Protein AF-A0A8I2YVZ8-F1 (afdb_monomer_lite)

Structure (mmCIF, N/CA/C/O backbone):
data_AF-A0A8I2YVZ8-F1
#
_entry.id   AF-A0A8I2YVZ8-F1
#
loop_
_atom_site.group_PDB
_atom_site.id
_atom_site.type_symbol
_atom_site.label_atom_id
_atom_site.label_alt_id
_atom_site.label_comp_id
_atom_site.label_asym_id
_atom_site.label_entity_id
_atom_site.label_seq_id
_atom_site.pdbx_PDB_ins_code
_atom_site.Cartn_x
_atom_site.Cartn_y
_atom_site.Cartn_z
_atom_site.occupancy
_atom_site.B_iso_or_equiv
_atom_site.auth_seq_id
_atom_site.auth_comp_id
_atom_site.auth_asym_id
_atom_site.auth_atom_id
_atom_site.pdbx_PDB_model_num
ATOM 1 N N . MET A 1 1 ? 20.893 8.543 16.254 1.00 44.53 1 MET A N 1
ATOM 2 C CA . MET A 1 1 ? 19.676 8.451 15.421 1.00 44.53 1 MET A CA 1
ATOM 3 C C . MET A 1 1 ? 19.250 6.988 15.436 1.00 44.53 1 MET A C 1
ATOM 5 O O . MET A 1 1 ? 19.923 6.175 14.821 1.00 44.53 1 MET A O 1
ATOM 9 N N . ALA A 1 2 ? 18.290 6.622 16.291 1.00 48.59 2 ALA A N 1
ATOM 10 C CA . ALA A 1 2 ? 17.946 5.220 16.535 1.00 48.59 2 ALA A CA 1
ATOM 11 C C . ALA A 1 2 ? 17.304 4.601 15.282 1.00 48.59 2 ALA A C 1
ATOM 13 O O . ALA A 1 2 ? 16.302 5.113 14.787 1.00 48.59 2 ALA A O 1
ATOM 14 N N . LEU A 1 3 ? 17.900 3.528 14.760 1.00 59.69 3 LEU A N 1
ATOM 15 C CA . LEU A 1 3 ? 17.299 2.694 13.720 1.00 59.69 3 LEU A CA 1
ATOM 16 C C . LEU A 1 3 ? 16.091 1.992 14.350 1.00 59.69 3 LEU A C 1
ATOM 18 O O . LEU A 1 3 ? 16.262 1.217 15.288 1.00 59.69 3 LEU A O 1
ATOM 22 N N . ALA A 1 4 ? 14.878 2.301 13.889 1.00 64.88 4 ALA A N 1
ATOM 23 C CA . ALA A 1 4 ? 13.669 1.639 14.368 1.00 64.88 4 ALA A CA 1
A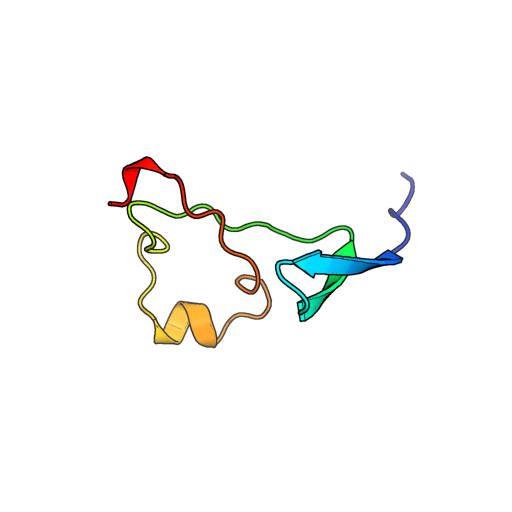TOM 24 C C . ALA A 1 4 ? 13.785 0.124 14.123 1.00 64.88 4 ALA A C 1
ATOM 26 O O . ALA A 1 4 ? 13.946 -0.317 12.983 1.00 64.88 4 ALA A O 1
ATOM 27 N N . THR A 1 5 ? 13.753 -0.665 15.198 1.00 76.56 5 THR A N 1
ATOM 28 C CA . THR A 1 5 ? 13.831 -2.129 15.150 1.00 76.56 5 THR A CA 1
ATOM 29 C C . THR A 1 5 ? 12.689 -2.677 14.303 1.00 76.56 5 THR A C 1
ATOM 31 O O . THR A 1 5 ? 11.527 -2.408 14.603 1.00 76.56 5 THR A O 1
ATOM 34 N N . ARG A 1 6 ? 13.003 -3.459 13.259 1.00 78.56 6 ARG A N 1
ATOM 35 C CA . ARG A 1 6 ? 11.970 -4.136 12.468 1.00 78.56 6 ARG A CA 1
ATOM 36 C C . ARG A 1 6 ? 11.249 -5.173 13.330 1.00 78.56 6 ARG A C 1
ATOM 38 O O . ARG A 1 6 ? 11.891 -6.106 13.809 1.00 78.56 6 ARG A O 1
ATOM 45 N N . GLN A 1 7 ? 9.940 -5.024 13.521 1.00 84.75 7 GLN A N 1
ATOM 46 C CA . GLN A 1 7 ? 9.107 -5.980 14.259 1.00 84.75 7 GLN A CA 1
ATOM 47 C C . GLN A 1 7 ? 8.036 -6.583 13.349 1.00 84.75 7 GLN A C 1
ATOM 49 O O . GLN A 1 7 ? 7.312 -5.852 12.675 1.00 84.75 7 GLN A O 1
ATOM 54 N N . ARG A 1 8 ? 7.909 -7.915 13.368 1.00 84.12 8 ARG A N 1
ATOM 55 C CA . ARG A 1 8 ? 6.806 -8.647 12.730 1.00 84.12 8 ARG A CA 1
ATOM 56 C C . ARG A 1 8 ? 5.553 -8.513 13.590 1.00 84.12 8 ARG A C 1
ATOM 58 O O . ARG A 1 8 ? 5.588 -8.881 14.761 1.00 84.12 8 ARG A O 1
ATOM 65 N N . GLN A 1 9 ? 4.456 -8.041 13.013 1.00 85.12 9 GLN A N 1
ATOM 66 C CA . GLN A 1 9 ? 3.146 -8.003 13.660 1.00 85.12 9 GLN A CA 1
ATOM 67 C C . GLN A 1 9 ? 2.193 -8.990 12.986 1.00 85.12 9 GLN A C 1
ATOM 69 O O . GLN A 1 9 ? 2.187 -9.107 11.761 1.00 85.12 9 GLN A O 1
ATOM 74 N N . GLN A 1 10 ? 1.392 -9.689 13.790 1.00 85.69 10 GLN A N 1
ATOM 75 C CA . GLN A 1 10 ? 0.283 -10.526 13.334 1.00 85.69 10 GLN A CA 1
ATOM 76 C C . GLN A 1 10 ? -1.021 -9.785 13.638 1.00 85.69 10 GLN A C 1
ATOM 78 O O . GLN A 1 10 ? -1.301 -9.465 14.790 1.00 85.69 10 GLN A O 1
ATOM 83 N N . LEU A 1 11 ? -1.779 -9.469 12.596 1.00 82.75 11 LEU A N 1
ATOM 84 C CA . LEU A 1 11 ? -3.037 -8.735 12.644 1.00 82.75 11 LEU A CA 1
ATOM 85 C C . LEU A 1 11 ? -4.170 -9.703 12.296 1.00 82.75 11 LEU A C 1
ATOM 87 O O . LEU A 1 11 ? -4.065 -10.436 11.315 1.00 82.75 11 LEU A O 1
ATOM 91 N N . GLU A 1 12 ? -5.256 -9.706 13.0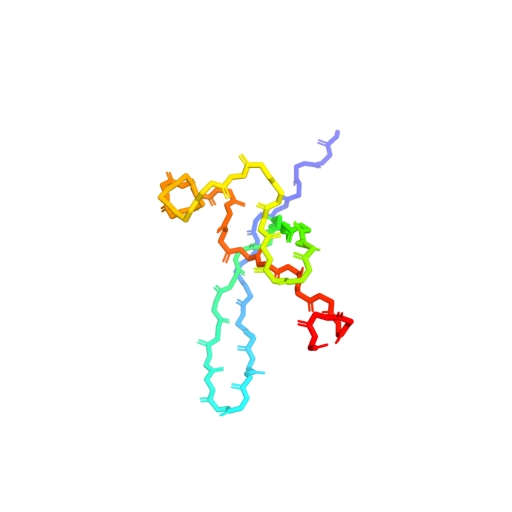63 1.00 87.25 12 GLU A N 1
ATOM 92 C CA . GLU A 1 12 ? -6.435 -10.528 12.772 1.00 87.25 12 GLU A CA 1
ATOM 93 C C . GLU A 1 12 ? -7.522 -9.690 12.094 1.00 87.25 12 GLU A C 1
ATOM 95 O O . GLU A 1 12 ? -7.955 -8.667 12.624 1.00 87.25 12 GLU A O 1
ATOM 100 N N . LEU A 1 13 ? -7.988 -10.132 10.923 1.00 81.25 13 LEU A N 1
ATOM 101 C CA . LEU A 1 13 ? -9.098 -9.512 10.199 1.00 81.25 13 LEU A CA 1
ATOM 102 C C . LEU A 1 13 ? -10.083 -10.592 9.741 1.00 81.25 13 LEU A C 1
ATOM 104 O O . LEU A 1 13 ? -9.771 -11.384 8.856 1.00 81.25 13 LEU A O 1
ATOM 108 N N . GLY A 1 14 ? -11.276 -10.637 10.341 1.00 79.56 14 GLY A N 1
ATOM 109 C CA . GLY A 1 14 ? -12.355 -11.538 9.907 1.00 79.56 14 GLY A CA 1
ATOM 110 C C . GLY A 1 14 ? -11.995 -13.032 9.924 1.00 79.56 14 GLY A C 1
ATOM 111 O O . GLY A 1 14 ? -12.487 -13.781 9.087 1.00 79.56 14 GLY A O 1
ATOM 112 N N . GLY A 1 15 ? -11.115 -13.460 10.837 1.00 87.88 15 GLY A N 1
ATOM 113 C CA . GLY A 1 15 ? -10.613 -14.839 10.919 1.00 87.88 15 GLY A CA 1
ATOM 114 C C . GLY A 1 15 ? -9.367 -15.127 10.070 1.00 87.88 15 GLY A C 1
ATOM 115 O O . GLY A 1 15 ? -8.874 -16.252 10.085 1.00 87.88 15 GLY A O 1
ATOM 116 N N . MET A 1 16 ? -8.835 -14.130 9.355 1.00 86.94 16 MET A N 1
ATOM 117 C CA . MET A 1 16 ? -7.579 -14.231 8.613 1.00 86.94 16 MET A CA 1
ATOM 118 C C . MET A 1 16 ? -6.436 -13.564 9.384 1.00 86.94 16 MET A C 1
ATOM 120 O O . MET A 1 16 ? -6.567 -12.430 9.844 1.00 86.94 16 MET A O 1
ATOM 124 N N . LEU A 1 17 ? -5.303 -14.263 9.494 1.00 90.44 17 LEU A N 1
ATOM 125 C CA . LEU A 1 17 ? -4.065 -13.732 10.064 1.00 90.44 17 LEU A CA 1
ATOM 126 C C . LEU A 1 17 ? -3.233 -13.057 8.967 1.00 90.44 17 LEU A C 1
ATOM 128 O O . LEU A 1 17 ? -2.774 -13.706 8.028 1.00 90.44 17 LEU A O 1
ATOM 132 N N . ILE A 1 18 ? -3.016 -11.755 9.108 1.00 87.75 18 ILE A N 1
ATOM 133 C CA . ILE A 1 18 ? -2.183 -10.926 8.237 1.00 87.75 18 ILE A CA 1
ATOM 134 C C . ILE A 1 18 ? -0.859 -10.672 8.955 1.00 87.75 18 ILE A C 1
ATOM 136 O O . ILE A 1 18 ? -0.846 -10.235 10.100 1.00 87.75 18 ILE A O 1
ATOM 140 N N . THR A 1 19 ? 0.269 -10.933 8.294 1.00 88.94 19 THR A N 1
AT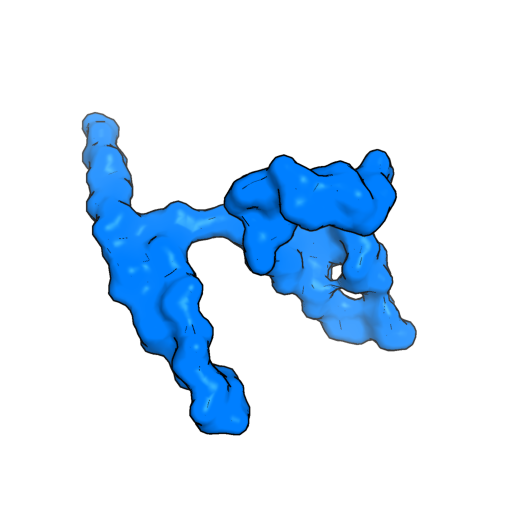OM 141 C CA . THR A 1 19 ? 1.596 -10.641 8.860 1.00 88.94 19 THR A CA 1
ATOM 142 C C . THR A 1 19 ? 2.185 -9.409 8.187 1.00 88.94 19 THR A C 1
ATOM 144 O O . THR A 1 19 ? 2.273 -9.367 6.963 1.00 88.94 19 THR A O 1
ATOM 147 N N . MET A 1 20 ? 2.607 -8.422 8.977 1.00 86.31 20 MET A N 1
ATOM 148 C CA . MET A 1 20 ? 3.203 -7.181 8.481 1.00 86.31 20 MET A CA 1
ATOM 149 C C . MET A 1 20 ? 4.471 -6.841 9.264 1.00 86.31 20 MET A C 1
ATOM 151 O O . MET A 1 20 ? 4.461 -6.785 10.492 1.00 86.31 20 MET A O 1
ATOM 155 N N . ASP A 1 21 ? 5.562 -6.576 8.549 1.00 88.06 21 ASP A N 1
ATOM 156 C CA . ASP A 1 21 ? 6.781 -6.038 9.151 1.00 88.06 21 ASP A CA 1
ATOM 157 C C . ASP A 1 21 ? 6.615 -4.536 9.373 1.00 88.06 21 ASP A C 1
ATOM 159 O O . ASP A 1 21 ? 6.246 -3.816 8.452 1.00 88.06 21 ASP A O 1
ATOM 163 N N . THR A 1 22 ? 6.905 -4.056 10.577 1.00 86.12 22 THR A N 1
ATOM 164 C CA . THR A 1 22 ? 6.908 -2.633 10.937 1.00 86.12 22 THR A CA 1
ATOM 165 C C . THR A 1 22 ? 8.344 -2.135 11.125 1.00 86.12 22 THR A C 1
ATOM 167 O O . THR A 1 22 ? 9.164 -2.897 11.633 1.00 86.12 22 THR A O 1
ATOM 170 N N . PRO A 1 23 ? 8.683 -0.887 10.751 1.00 87.38 23 PRO A N 1
ATOM 171 C CA . PRO A 1 23 ? 7.838 0.062 10.026 1.00 87.38 23 PRO A CA 1
ATOM 172 C C . PRO A 1 23 ? 7.587 -0.390 8.577 1.00 87.38 23 PRO A C 1
ATOM 174 O O . PRO A 1 23 ? 8.494 -0.897 7.920 1.00 87.38 23 PRO A O 1
ATOM 177 N N . ASN A 1 24 ? 6.363 -0.176 8.090 1.00 85.06 24 ASN A N 1
ATOM 178 C CA . ASN A 1 24 ? 5.981 -0.401 6.694 1.00 85.06 24 ASN A CA 1
ATOM 179 C C . ASN A 1 24 ? 5.367 0.858 6.081 1.00 85.06 24 ASN A C 1
ATOM 181 O O . ASN A 1 24 ? 4.998 1.788 6.799 1.00 85.06 24 ASN A O 1
ATOM 185 N N . ILE A 1 25 ? 5.238 0.864 4.756 1.00 86.75 25 ILE A N 1
ATOM 186 C CA . ILE A 1 25 ? 4.623 1.950 3.996 1.00 86.75 25 ILE A CA 1
ATOM 187 C C . ILE A 1 25 ? 3.189 1.561 3.639 1.00 86.75 25 ILE A C 1
ATOM 189 O O . ILE A 1 25 ? 2.948 0.488 3.092 1.00 86.75 25 ILE A O 1
ATOM 193 N N . LEU A 1 26 ? 2.248 2.465 3.918 1.00 88.75 26 LEU A N 1
ATOM 194 C CA . LEU A 1 26 ? 0.886 2.413 3.391 1.00 88.75 26 LEU A CA 1
ATOM 195 C C . LEU A 1 26 ? 0.793 3.381 2.209 1.00 88.75 26 LEU A C 1
ATOM 197 O O . LEU A 1 26 ? 0.949 4.591 2.380 1.00 88.75 26 LEU A O 1
ATOM 201 N N . VAL A 1 27 ? 0.555 2.859 1.009 1.00 90.50 27 VAL A N 1
ATOM 202 C CA . VAL A 1 27 ? 0.480 3.670 -0.209 1.00 90.50 27 VAL A CA 1
ATOM 203 C C . VAL A 1 27 ? -0.906 4.289 -0.332 1.00 90.50 27 VAL A C 1
ATOM 205 O O . VAL A 1 27 ? -1.925 3.599 -0.267 1.00 90.50 27 VAL A O 1
ATOM 208 N N . GLY A 1 28 ? -0.942 5.607 -0.514 1.00 89.56 28 GLY A N 1
ATOM 209 C CA . GLY A 1 28 ? -2.177 6.342 -0.755 1.00 89.56 28 GLY A CA 1
ATOM 210 C C . GLY A 1 28 ? -2.787 5.986 -2.108 1.00 89.56 28 GLY A C 1
ATOM 211 O O . GLY A 1 28 ? -2.086 5.864 -3.113 1.00 89.56 28 GLY A O 1
ATOM 212 N N . THR A 1 29 ? -4.108 5.853 -2.135 1.00 89.94 29 THR A N 1
ATOM 213 C CA . THR A 1 29 ? -4.868 5.618 -3.364 1.00 89.94 29 THR A CA 1
ATOM 214 C C . THR A 1 29 ? -5.922 6.701 -3.561 1.00 89.94 29 THR A C 1
ATOM 216 O O . THR A 1 29 ? -6.335 7.366 -2.612 1.00 89.94 29 THR A O 1
ATOM 219 N N . SER A 1 30 ? -6.367 6.871 -4.805 1.00 88.19 30 SER A N 1
ATOM 220 C CA . SER A 1 30 ? -7.568 7.629 -5.152 1.00 88.19 30 SER A CA 1
ATOM 221 C C . SER A 1 30 ? -8.560 6.672 -5.797 1.00 88.19 30 SER A C 1
ATOM 223 O O . SER A 1 30 ? -8.229 6.025 -6.792 1.00 88.19 30 SER A O 1
ATOM 225 N N . ARG A 1 31 ? -9.761 6.541 -5.220 1.00 86.31 31 ARG A N 1
ATOM 226 C CA . ARG A 1 31 ? -10.788 5.585 -5.675 1.00 86.31 31 ARG A CA 1
ATOM 227 C C . ARG A 1 31 ? -10.271 4.142 -5.818 1.00 86.31 31 ARG A C 1
ATOM 229 O O . ARG A 1 31 ? -10.577 3.457 -6.788 1.00 86.31 31 ARG A O 1
ATOM 236 N N . GLY A 1 32 ? -9.411 3.706 -4.895 1.00 86.12 32 GLY A N 1
ATOM 237 C CA . GLY A 1 32 ? -8.784 2.378 -4.929 1.00 86.12 32 GLY A CA 1
ATOM 238 C C . GLY A 1 32 ? -7.681 2.186 -5.981 1.00 86.12 32 GLY A C 1
ATOM 239 O O . GLY A 1 32 ? -7.213 1.064 -6.162 1.00 86.12 32 GLY A O 1
ATOM 240 N N . VAL A 1 33 ? -7.235 3.250 -6.661 1.00 88.31 33 VAL A N 1
ATOM 241 C CA . VAL A 1 33 ? -6.156 3.204 -7.662 1.00 88.31 33 VAL A CA 1
ATOM 242 C C . VAL A 1 33 ? -4.937 3.984 -7.172 1.00 88.31 33 VAL A C 1
ATOM 244 O O . VAL A 1 33 ? -5.064 5.105 -6.675 1.00 88.31 33 VAL A O 1
ATOM 247 N N . VAL A 1 34 ? -3.740 3.409 -7.325 1.00 91.19 34 VAL A N 1
ATOM 248 C CA . VAL A 1 34 ? -2.482 4.132 -7.086 1.00 91.19 34 VAL A CA 1
ATOM 249 C C . VAL A 1 34 ? -2.272 5.134 -8.230 1.00 91.19 34 VAL A C 1
ATOM 251 O O . VAL A 1 34 ? -2.224 4.717 -9.389 1.00 91.19 34 VAL A O 1
ATOM 254 N N . PRO A 1 35 ? -2.167 6.448 -7.959 1.00 90.62 35 PRO A N 1
ATOM 255 C CA . PRO A 1 35 ? -2.078 7.451 -9.016 1.00 90.62 35 PRO A CA 1
ATOM 256 C C . PRO A 1 35 ? -0.882 7.229 -9.943 1.00 90.62 35 PRO A C 1
ATOM 258 O O . PRO A 1 35 ? 0.217 6.924 -9.487 1.00 90.62 35 PRO A O 1
ATOM 261 N N . HIS A 1 36 ? -1.097 7.435 -11.244 1.00 93.31 36 HIS A N 1
ATOM 262 C CA . HIS A 1 36 ? -0.070 7.374 -12.297 1.00 93.31 36 HIS A CA 1
ATOM 263 C C . HIS A 1 36 ? 0.618 6.016 -12.498 1.00 93.31 36 HIS A C 1
ATOM 265 O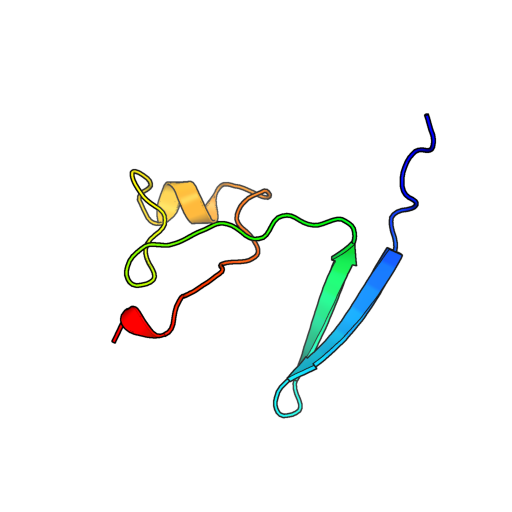 O . HIS A 1 36 ? 1.468 5.906 -13.378 1.00 93.31 36 HIS A O 1
ATOM 271 N N . LEU A 1 37 ? 0.240 4.983 -11.743 1.00 91.75 37 LEU A N 1
ATOM 272 C CA . LEU A 1 37 ? 0.768 3.636 -11.900 1.00 91.75 37 LEU A CA 1
ATOM 273 C C . LEU A 1 37 ? -0.310 2.713 -12.455 1.00 91.75 37 LEU A C 1
ATOM 275 O O . LEU A 1 37 ? -1.436 2.660 -11.960 1.00 91.75 37 LEU A O 1
ATOM 279 N N . SER A 1 38 ? 0.050 1.955 -13.484 1.00 91.19 38 SER A N 1
ATOM 280 C CA . SER A 1 38 ? -0.759 0.820 -13.912 1.00 91.19 38 SER A CA 1
ATOM 281 C C . SER A 1 38 ? -0.562 -0.371 -12.969 1.00 91.19 38 SER A C 1
ATOM 283 O O . SER A 1 38 ? 0.349 -0.408 -12.138 1.00 91.19 38 SER A O 1
ATOM 285 N N . ARG A 1 39 ? -1.448 -1.364 -13.089 1.00 87.81 39 ARG A N 1
ATOM 286 C CA . ARG A 1 39 ? -1.490 -2.528 -12.191 1.00 87.81 39 ARG A CA 1
ATOM 287 C C . ARG A 1 39 ? -0.177 -3.320 -12.173 1.00 87.81 39 ARG A C 1
ATOM 289 O O . ARG A 1 39 ? 0.252 -3.772 -11.117 1.00 87.81 39 ARG A O 1
ATOM 296 N N . ASP A 1 40 ? 0.463 -3.481 -13.320 1.00 92.88 40 ASP A N 1
ATOM 297 C CA . ASP A 1 40 ? 1.762 -4.140 -13.473 1.00 92.88 40 ASP A CA 1
ATOM 298 C C . ASP A 1 40 ? 2.874 -3.403 -12.715 1.00 92.88 40 ASP A C 1
ATOM 300 O O . ASP A 1 40 ? 3.622 -4.044 -11.979 1.00 92.88 40 ASP A O 1
ATOM 304 N N . HIS A 1 41 ? 2.913 -2.067 -12.774 1.00 90.88 41 HIS A N 1
ATOM 305 C CA . HIS A 1 41 ? 3.854 -1.275 -11.976 1.00 90.88 41 HIS A CA 1
ATOM 306 C C . HIS A 1 41 ? 3.609 -1.435 -10.473 1.00 90.88 41 HIS A C 1
ATOM 308 O O . HIS A 1 41 ? 4.562 -1.536 -9.702 1.00 90.88 41 HIS A O 1
ATOM 314 N N . THR A 1 42 ? 2.342 -1.488 -10.046 1.00 90.50 42 THR A N 1
ATOM 315 C CA . THR A 1 42 ? 2.018 -1.718 -8.630 1.00 90.50 42 THR A CA 1
ATOM 316 C C . THR A 1 42 ? 2.408 -3.120 -8.166 1.00 90.50 42 THR A C 1
ATOM 318 O O . THR A 1 42 ? 2.933 -3.269 -7.072 1.00 90.50 42 THR A O 1
ATOM 321 N N . HIS A 1 43 ? 2.219 -4.139 -9.009 1.00 88.75 43 HIS A N 1
ATOM 322 C CA . HIS A 1 43 ? 2.519 -5.533 -8.673 1.00 88.75 43 HIS A CA 1
ATOM 323 C C . HIS A 1 43 ? 4.022 -5.854 -8.726 1.00 88.75 43 HIS A C 1
ATOM 325 O O . HIS A 1 43 ? 4.480 -6.786 -8.072 1.00 88.75 43 HIS A O 1
ATOM 331 N N . GLY A 1 44 ? 4.797 -5.104 -9.512 1.00 89.50 44 GLY A N 1
ATOM 332 C CA . GLY A 1 44 ? 6.248 -5.272 -9.615 1.00 89.50 44 GLY A CA 1
ATOM 333 C C . GLY A 1 44 ? 7.053 -4.604 -8.495 1.00 89.50 44 GLY A C 1
ATOM 334 O O . GLY A 1 44 ? 8.276 -4.710 -8.504 1.00 89.50 44 GLY A O 1
ATOM 335 N N . SER A 1 45 ? 6.406 -3.892 -7.564 1.00 87.44 45 SER A N 1
ATOM 336 C CA 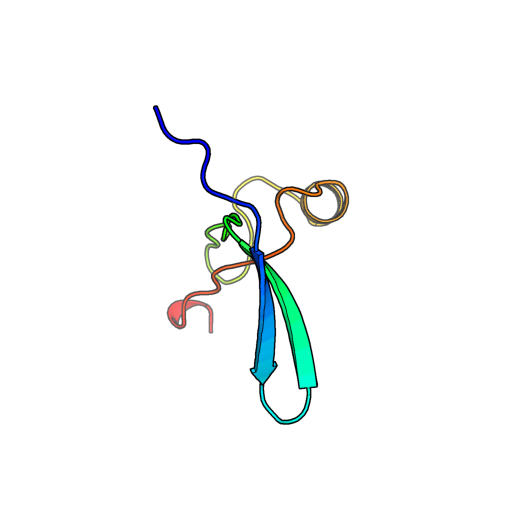. SER A 1 45 ? 7.081 -3.087 -6.542 1.00 87.44 45 SER A CA 1
ATOM 337 C C . SER A 1 45 ? 6.828 -3.602 -5.128 1.00 87.44 45 SER A C 1
ATOM 339 O O . SER A 1 45 ? 5.715 -3.511 -4.610 1.00 87.44 45 SER A O 1
ATOM 341 N N . ASP A 1 46 ? 7.895 -4.023 -4.446 1.00 83.50 46 ASP A N 1
ATOM 342 C CA . ASP A 1 46 ? 7.853 -4.442 -3.036 1.00 83.50 46 ASP A CA 1
ATOM 343 C C . ASP A 1 46 ? 7.461 -3.309 -2.072 1.00 83.50 46 ASP A C 1
ATOM 345 O O . ASP A 1 46 ? 7.086 -3.561 -0.930 1.00 83.50 46 ASP A O 1
ATOM 349 N N . ALA A 1 47 ? 7.526 -2.050 -2.512 1.00 82.50 47 ALA A N 1
ATOM 350 C CA . ALA A 1 47 ? 7.089 -0.911 -1.709 1.00 82.50 47 ALA A CA 1
ATOM 351 C C . ALA A 1 47 ? 5.558 -0.722 -1.711 1.00 82.50 47 ALA A C 1
ATOM 353 O O . ALA A 1 47 ? 5.037 0.004 -0.867 1.00 82.50 47 ALA A O 1
ATOM 354 N N . ILE A 1 48 ? 4.832 -1.349 -2.647 1.00 87.12 48 ILE A N 1
ATOM 355 C CA . ILE A 1 48 ? 3.385 -1.168 -2.864 1.00 87.12 48 ILE A CA 1
ATOM 356 C C . ILE A 1 48 ? 2.639 -2.439 -2.425 1.00 87.12 48 ILE A C 1
ATOM 358 O O . ILE A 1 48 ? 1.850 -3.023 -3.160 1.00 87.12 48 ILE A O 1
ATOM 362 N N . GLN A 1 49 ? 2.915 -2.897 -1.202 1.00 84.31 49 GLN A N 1
ATOM 363 C CA . GLN A 1 49 ? 2.281 -4.092 -0.625 1.00 84.31 49 GLN A CA 1
ATOM 364 C C . GLN A 1 49 ? 0.993 -3.768 0.139 1.00 84.31 49 GLN A C 1
ATOM 366 O O . GLN A 1 49 ? 0.074 -4.584 0.186 1.00 84.31 49 GLN A O 1
ATOM 371 N N . TRP A 1 50 ? 0.909 -2.567 0.713 1.00 87.12 50 TRP A N 1
ATOM 372 C CA . TRP A 1 50 ? -0.217 -2.137 1.535 1.00 87.12 50 TRP A CA 1
ATOM 373 C C . TRP A 1 50 ? -0.839 -0.877 0.950 1.00 87.12 50 TRP A C 1
ATO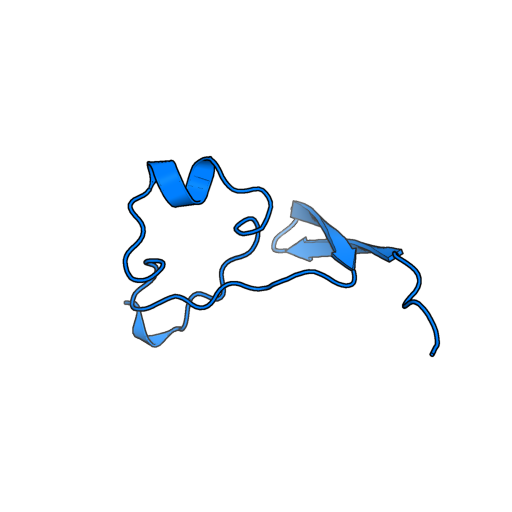M 375 O O . TRP A 1 50 ? -0.155 0.124 0.736 1.00 87.12 50 TRP A O 1
ATOM 385 N N . LEU A 1 51 ? -2.146 -0.919 0.704 1.00 87.38 51 LEU A N 1
ATOM 386 C CA . LEU A 1 51 ? -2.894 0.185 0.114 1.00 87.38 51 LEU A CA 1
ATOM 387 C C . LEU A 1 51 ? -3.842 0.782 1.148 1.00 87.38 51 LEU A C 1
ATOM 389 O O . LEU A 1 51 ? -4.651 0.075 1.746 1.00 87.38 51 LEU A O 1
ATOM 393 N N . HIS A 1 52 ? -3.783 2.098 1.315 1.00 87.69 52 HIS A N 1
ATOM 394 C CA . HIS A 1 52 ? -4.826 2.836 2.007 1.00 87.69 52 HIS A CA 1
ATOM 395 C C . HIS A 1 52 ? -5.927 3.178 0.999 1.00 87.69 52 HIS A C 1
ATOM 397 O O . HIS A 1 52 ? -5.743 4.046 0.140 1.00 87.69 52 HIS A O 1
ATOM 403 N N . VAL A 1 53 ? -7.052 2.463 1.084 1.00 85.25 53 VAL A N 1
ATOM 404 C CA . VAL A 1 53 ? -8.231 2.665 0.231 1.00 85.25 53 VAL A CA 1
ATOM 405 C C . VAL A 1 53 ? -9.268 3.481 1.006 1.00 85.25 53 VAL A C 1
ATOM 407 O O . VAL A 1 53 ? -9.903 2.936 1.911 1.00 85.25 53 VAL A O 1
ATOM 410 N N . PRO A 1 54 ? -9.437 4.782 0.708 1.00 80.81 54 PRO A N 1
ATOM 411 C CA . PRO A 1 54 ? -10.378 5.620 1.437 1.00 80.81 54 PRO A CA 1
ATOM 412 C C . PRO A 1 54 ? -11.827 5.243 1.094 1.00 80.81 54 PRO A C 1
ATOM 414 O O . PRO A 1 54 ? -12.126 4.827 -0.026 1.00 80.81 54 PRO A O 1
ATOM 417 N N . PHE A 1 55 ? -12.737 5.425 2.055 1.00 74.56 55 PHE A N 1
ATOM 418 C CA . PHE A 1 55 ? -14.158 5.056 1.944 1.00 74.56 55 PHE A CA 1
ATOM 419 C C . PHE A 1 55 ? -14.900 5.758 0.790 1.00 74.56 55 PHE A C 1
ATOM 421 O O . PHE A 1 55 ? -15.835 5.199 0.230 1.00 74.56 55 PHE A O 1
ATOM 428 N N . GLU A 1 56 ? -14.440 6.937 0.367 1.00 66.94 56 GLU A N 1
ATOM 429 C CA . GLU A 1 56 ? -14.963 7.697 -0.785 1.00 66.94 56 GLU A CA 1
ATOM 430 C C . GLU A 1 56 ? -14.680 7.057 -2.161 1.00 66.94 56 GLU A C 1
ATOM 432 O O . GLU A 1 56 ? -14.917 7.666 -3.201 1.00 66.94 56 GLU A O 1
ATOM 437 N N . SER A 1 57 ? -14.133 5.839 -2.177 1.00 61.84 57 SER A N 1
ATOM 438 C CA . SER A 1 57 ? -13.806 5.087 -3.391 1.00 61.84 57 SER A CA 1
ATOM 439 C C . SER A 1 57 ? -14.975 4.286 -3.978 1.00 61.84 57 SER A C 1
ATOM 441 O O . SER A 1 57 ? -14.768 3.621 -4.994 1.00 61.84 57 SER A O 1
ATOM 443 N N . LEU A 1 58 ? -16.149 4.307 -3.334 1.00 50.19 58 LEU A N 1
ATOM 444 C CA . LEU A 1 58 ? -17.372 3.620 -3.771 1.00 50.19 58 LEU A CA 1
ATOM 445 C C . LEU A 1 58 ? -18.195 4.451 -4.761 1.00 50.19 58 LEU A C 1
ATOM 447 O O . LEU A 1 58 ? -18.353 5.669 -4.525 1.00 50.19 58 LEU A O 1
#

Organism: NCBI:txid495285

Foldseek 3Di:
DDDPDWDWDWDDDPNDTDIDTPPADAQEDDLPHRPPDDPVRLVVDPNNPHYDHDPVSD

Secondary structure (DSSP, 8-state):
---PPPEEEEEEETTEEEEEEES--EEE-BTTB-TT--HHHHHT-TT-SEEE--GGG-

Sequence (58 aa):
MALATRQRQQLELGGMLITMDTPNILVGTSRGVVPHLSRDHTHGSDAIQWLHVPFESL

pLDDT: mean 83.06, std 10.82, range [44.53, 93.31]

Radius of gyration: 13.85 Å; chains: 1; bounding box: 37×23×30 Å